Protein AF-A0A378W0V4-F1 (afdb_monomer_lite)

pLDDT: mean 94.5, std 8.33, range [54.5, 98.31]

Secondary structure (DSSP, 8-state):
-IIIIIHHHHHHHTSS-HHHHTT---SS-IIIIIIHHHHHHHHHHHHHTT-

Sequence (51 aa):
MVLLVYVPGAHWVWGGGFMSKGGVLDYAGGTVVHINAGIAGLVAALVWAGA

Organism: Neisseria gonorrhoeae (NCBI:txid485)

Foldseek 3Di:
DVPPQLVVLCCCCPVPRDVVVVVDDDDPCVPSPVVSVVVVVVVCCCVVVVD

Structure (mmCIF, N/CA/C/O backbone):
data_AF-A0A378W0V4-F1
#
_entry.id   AF-A0A378W0V4-F1
#
loop_
_atom_site.group_PDB
_atom_site.id
_atom_site.type_symbol
_atom_site.label_atom_id
_atom_site.label_alt_id
_atom_site.label_comp_id
_atom_site.label_asym_id
_atom_site.label_entity_id
_atom_site.label_seq_id
_atom_site.pdbx_PDB_ins_code
_atom_site.Cartn_x
_atom_site.Cartn_y
_atom_site.Cartn_z
_atom_site.occupancy
_atom_site.B_iso_or_equiv
_atom_site.auth_seq_id
_atom_site.auth_comp_id
_atom_site.auth_asym_id
_atom_site.auth_atom_id
_atom_site.pdbx_PDB_model_num
ATOM 1 N N . MET A 1 1 ? 0.649 -0.762 -9.897 1.00 82.56 1 MET A N 1
ATOM 2 C CA . MET A 1 1 ? 0.589 -0.295 -8.494 1.00 82.56 1 MET A CA 1
ATOM 3 C C . MET A 1 1 ? -0.816 -0.371 -7.893 1.00 82.56 1 MET A C 1
ATOM 5 O O . MET A 1 1 ? -0.969 -0.970 -6.840 1.00 82.56 1 MET A O 1
ATOM 9 N N . VAL A 1 2 ? -1.848 0.187 -8.545 1.00 93.62 2 VAL A N 1
ATOM 10 C CA . VAL A 1 2 ? -3.179 0.378 -7.928 1.00 93.62 2 VAL A CA 1
ATOM 11 C C . VAL A 1 2 ? -3.845 -0.927 -7.463 1.00 93.62 2 VAL A C 1
ATOM 13 O O . VAL A 1 2 ? -4.037 -1.114 -6.269 1.00 93.62 2 VAL A O 1
ATOM 16 N N . LEU A 1 3 ? -4.151 -1.857 -8.371 1.00 96.94 3 LEU A N 1
ATOM 17 C CA . LEU A 1 3 ? -4.945 -3.047 -8.024 1.00 96.94 3 LEU A CA 1
ATOM 18 C C . LEU A 1 3 ? -4.221 -4.044 -7.110 1.00 96.94 3 LEU A C 1
ATOM 20 O O . LEU A 1 3 ? -4.845 -4.637 -6.241 1.00 96.94 3 LEU A O 1
ATOM 24 N N . LEU A 1 4 ? -2.917 -4.240 -7.314 1.00 96.38 4 LEU A N 1
ATOM 25 C CA . LEU A 1 4 ? -2.171 -5.317 -6.652 1.00 96.38 4 LEU A CA 1
ATOM 26 C C . LEU A 1 4 ? -1.387 -4.870 -5.415 1.00 96.38 4 LEU A C 1
ATOM 28 O O . LEU A 1 4 ? -1.017 -5.715 -4.611 1.00 96.38 4 LEU A O 1
ATOM 32 N N . VAL A 1 5 ? -1.117 -3.571 -5.258 1.00 96.81 5 VAL A N 1
ATOM 33 C CA . VAL A 1 5 ? -0.297 -3.058 -4.146 1.00 96.81 5 VAL A CA 1
ATOM 34 C C . VAL A 1 5 ? -1.085 -2.047 -3.325 1.00 96.81 5 VAL A C 1
ATOM 36 O O . VAL A 1 5 ? -1.263 -2.224 -2.124 1.00 96.81 5 VAL A O 1
ATOM 39 N N . TYR A 1 6 ? -1.614 -1.007 -3.972 1.00 97.81 6 TYR A N 1
ATOM 40 C CA . TYR A 1 6 ? -2.352 0.044 -3.275 1.00 97.81 6 TYR A CA 1
ATOM 41 C C . TYR A 1 6 ? -3.669 -0.464 -2.682 1.00 97.81 6 TYR A C 1
ATOM 43 O O . TYR A 1 6 ? -3.916 -0.220 -1.511 1.00 97.81 6 TYR A O 1
ATOM 51 N N . VAL A 1 7 ? -4.501 -1.186 -3.442 1.00 98.19 7 VAL A N 1
ATOM 52 C CA . VAL A 1 7 ? -5.813 -1.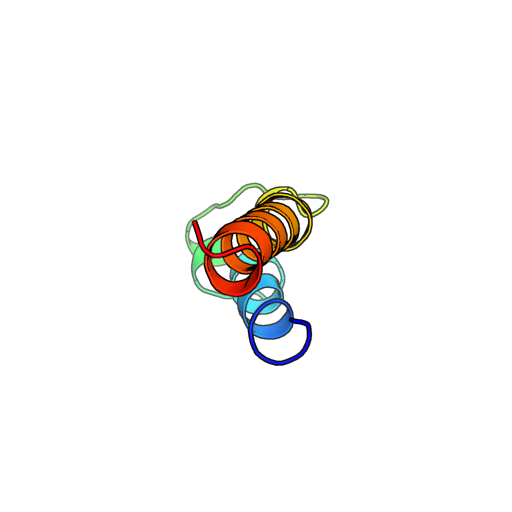662 -2.963 1.00 98.19 7 VAL A CA 1
ATOM 53 C C . VAL A 1 7 ? -5.681 -2.602 -1.750 1.00 98.19 7 VAL A C 1
ATOM 55 O O . VAL A 1 7 ? -6.341 -2.337 -0.743 1.00 98.19 7 VAL A O 1
ATOM 58 N N . PRO A 1 8 ? -4.812 -3.635 -1.758 1.00 97.81 8 PRO A N 1
ATOM 59 C CA . PRO A 1 8 ? -4.565 -4.441 -0.562 1.00 97.81 8 PRO A CA 1
ATOM 60 C C . PRO A 1 8 ? -4.010 -3.622 0.608 1.00 97.81 8 PRO A C 1
ATOM 62 O O . PRO A 1 8 ? -4.506 -3.756 1.724 1.00 97.81 8 PRO A O 1
ATOM 65 N N . GLY A 1 9 ? -3.040 -2.732 0.359 1.00 97.44 9 GLY A N 1
ATOM 66 C CA . GLY A 1 9 ? -2.459 -1.873 1.395 1.00 97.44 9 GLY A CA 1
ATOM 67 C C . GLY A 1 9 ? -3.483 -0.933 2.037 1.00 97.44 9 GLY A C 1
ATOM 68 O O . GLY A 1 9 ? -3.572 -0.847 3.261 1.00 97.44 9 GLY A O 1
ATOM 69 N N . ALA A 1 10 ? -4.323 -0.295 1.223 1.00 98.00 10 ALA A N 1
ATOM 70 C CA . ALA A 1 10 ? -5.420 0.550 1.677 1.00 98.00 10 ALA A CA 1
ATOM 71 C C . ALA A 1 10 ? -6.435 -0.255 2.497 1.00 98.00 10 ALA A C 1
ATOM 73 O O . ALA A 1 10 ? -6.884 0.204 3.544 1.00 98.00 10 ALA A O 1
ATOM 74 N N . HIS A 1 11 ? -6.752 -1.486 2.088 1.00 98.00 11 HIS A N 1
ATOM 75 C CA . HIS A 1 11 ? -7.628 -2.353 2.872 1.00 98.00 11 HIS A CA 1
ATOM 76 C C . HIS A 1 11 ? -7.004 -2.747 4.223 1.00 98.00 11 HIS A C 1
ATOM 78 O O . HIS A 1 11 ? -7.693 -2.771 5.243 1.00 98.00 11 HIS A O 1
ATOM 84 N N . TRP A 1 12 ? -5.695 -3.017 4.268 1.00 98.31 12 TRP A N 1
ATOM 85 C CA . TRP A 1 12 ? -4.999 -3.365 5.510 1.00 98.31 12 TRP A CA 1
ATOM 86 C C . TRP A 1 12 ? -5.017 -2.244 6.550 1.00 98.31 12 TRP A C 1
ATOM 88 O O . TRP A 1 12 ? -5.180 -2.539 7.736 1.00 98.31 12 TRP A O 1
ATOM 98 N N . VAL A 1 13 ? -4.872 -0.992 6.109 1.00 97.94 13 VAL A N 1
ATOM 99 C CA . VAL A 1 13 ? -4.711 0.189 6.974 1.00 97.94 13 VAL A CA 1
ATOM 100 C C . VAL A 1 13 ? -6.034 0.921 7.225 1.00 97.94 13 VAL A C 1
ATOM 102 O O . VAL A 1 13 ? -6.338 1.251 8.368 1.00 97.94 13 VAL A O 1
ATOM 105 N N . TRP A 1 14 ? -6.852 1.129 6.191 1.00 98.06 14 TRP A N 1
ATOM 106 C CA . TRP A 1 14 ? -8.099 1.908 6.2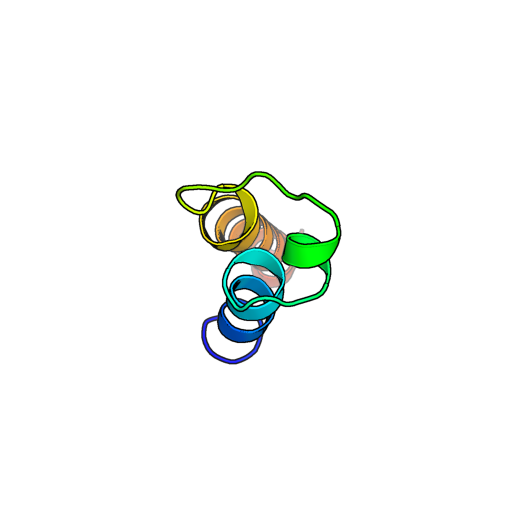60 1.00 98.06 14 TRP A CA 1
ATOM 107 C C . TRP A 1 14 ? -9.371 1.077 6.106 1.00 98.06 14 TRP A C 1
ATOM 109 O O . TRP A 1 14 ? -10.432 1.489 6.562 1.00 98.06 14 TRP A O 1
ATOM 119 N N . GLY A 1 15 ? -9.286 -0.103 5.495 1.00 97.19 15 GLY A N 1
ATOM 120 C CA . GLY A 1 15 ? -10.438 -0.980 5.255 1.00 97.19 15 GLY A CA 1
ATOM 121 C C . GLY A 1 15 ? -10.793 -1.921 6.410 1.00 97.19 15 GLY A C 1
ATOM 122 O O . GLY A 1 15 ? -11.493 -2.901 6.188 1.00 97.19 15 GLY A O 1
ATOM 123 N N . GLY A 1 16 ? -10.286 -1.693 7.626 1.00 96.56 16 GLY A N 1
ATOM 124 C CA . GLY A 1 16 ? -10.509 -2.604 8.760 1.00 96.56 16 GLY A CA 1
ATOM 125 C C . GLY A 1 16 ? -9.717 -3.919 8.680 1.00 96.56 16 GLY A C 1
ATOM 126 O O . GLY A 1 16 ? -10.065 -4.911 9.333 1.00 96.56 16 GLY A O 1
ATOM 127 N N . GLY A 1 17 ? -8.651 -3.950 7.875 1.00 97.12 17 GLY A N 1
ATOM 128 C CA . GLY A 1 17 ? -7.720 -5.069 7.799 1.00 97.12 17 GLY A CA 1
ATOM 129 C C . GLY A 1 17 ? -6.801 -5.192 9.020 1.00 97.12 17 GLY A C 1
ATOM 130 O O . GLY A 1 17 ? -7.033 -4.617 10.084 1.00 97.12 17 GLY A O 1
ATOM 131 N N . PHE A 1 18 ? -5.753 -6.006 8.895 1.00 97.62 18 PHE A N 1
ATOM 132 C CA . PHE A 1 18 ? -4.948 -6.401 10.053 1.00 97.62 18 PHE A CA 1
ATOM 133 C C . PHE A 1 18 ? -4.124 -5.255 10.660 1.00 97.62 18 PHE A C 1
ATOM 135 O O . PHE A 1 18 ? -3.973 -5.225 11.875 1.00 97.62 18 PHE A O 1
ATOM 142 N N . MET A 1 19 ? -3.619 -4.304 9.862 1.00 96.56 19 MET A N 1
ATOM 143 C CA . MET A 1 19 ? -2.845 -3.171 10.396 1.00 96.56 19 MET A CA 1
ATOM 144 C C . MET A 1 19 ? -3.750 -2.185 11.134 1.00 96.56 19 MET A C 1
ATOM 146 O O . MET A 1 19 ? -3.390 -1.709 12.207 1.00 96.56 19 MET A O 1
ATOM 150 N N . SER A 1 20 ? -4.952 -1.953 10.602 1.00 96.88 20 SER A N 1
ATOM 151 C CA . SER A 1 20 ? -6.008 -1.199 11.283 1.00 96.88 20 SER A CA 1
ATOM 152 C C . SER A 1 20 ? -6.310 -1.803 12.663 1.00 96.88 20 SER A C 1
ATOM 154 O O . SER A 1 20 ? -6.271 -1.110 13.675 1.00 96.88 20 SER A O 1
ATOM 156 N N . LYS A 1 21 ? -6.497 -3.130 12.729 1.00 97.50 21 LYS A N 1
ATOM 157 C CA . LYS A 1 21 ? -6.723 -3.873 13.985 1.00 97.50 21 LYS A CA 1
ATOM 158 C C . LYS A 1 21 ? -5.499 -3.924 14.903 1.00 97.50 21 LYS A C 1
ATOM 160 O O . LYS A 1 21 ? -5.652 -4.069 16.110 1.00 97.50 21 LYS A O 1
ATOM 165 N N . GLY A 1 22 ? -4.302 -3.802 14.337 1.00 97.44 22 GLY A N 1
ATOM 166 C CA . GLY A 1 22 ? -3.037 -3.713 15.064 1.00 97.44 22 GLY A CA 1
ATOM 167 C C . GLY A 1 22 ? -2.752 -2.333 15.662 1.00 97.44 22 GLY A C 1
ATOM 168 O O . GLY A 1 22 ? -1.704 -2.163 16.276 1.00 97.44 22 GLY A O 1
ATOM 169 N N . GLY A 1 23 ? -3.651 -1.355 15.491 1.00 96.38 23 GLY A N 1
ATOM 170 C CA . GLY A 1 23 ? -3.504 -0.013 16.058 1.00 96.38 23 GLY A CA 1
ATOM 171 C C . GLY A 1 23 ? -2.597 0.913 15.251 1.00 96.38 23 GLY A C 1
ATOM 172 O O . GLY A 1 23 ? -2.060 1.871 15.806 1.00 96.38 23 GLY A O 1
ATOM 173 N N . VAL A 1 24 ? -2.396 0.643 13.955 1.00 96.81 24 VAL A N 1
ATOM 174 C CA . VAL A 1 24 ? -1.601 1.534 13.105 1.00 96.81 24 VAL A CA 1
ATOM 175 C C . VAL A 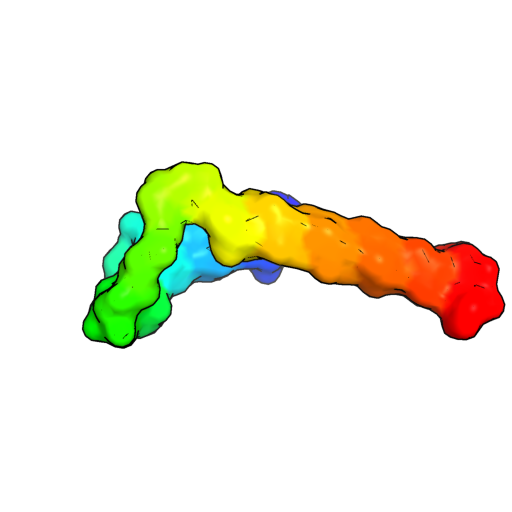1 24 ? -2.274 2.908 13.007 1.00 96.81 24 VAL A C 1
ATOM 177 O O . VAL A 1 24 ? -3.480 3.012 12.774 1.00 96.81 24 VAL A O 1
ATOM 180 N N . LEU A 1 25 ? -1.488 3.972 13.176 1.00 97.12 25 LEU A N 1
ATOM 181 C CA . LEU A 1 25 ? -1.953 5.351 13.052 1.00 97.12 25 LEU A CA 1
ATOM 182 C C . LEU A 1 25 ? -1.475 5.922 11.724 1.00 97.12 25 LEU A C 1
ATOM 184 O O . LEU A 1 25 ? -0.344 6.386 11.598 1.00 97.12 25 LEU A O 1
ATOM 188 N N . ASP A 1 26 ? -2.351 5.887 10.729 1.00 96.06 26 ASP A N 1
ATOM 189 C CA . ASP A 1 26 ? -2.091 6.482 9.425 1.00 96.06 26 ASP A CA 1
ATOM 190 C C . ASP A 1 26 ? -3.338 7.223 8.939 1.00 96.06 26 ASP A C 1
ATOM 192 O O . ASP A 1 26 ? -4.257 6.625 8.388 1.00 96.06 26 ASP A O 1
ATOM 196 N N . TYR A 1 27 ? -3.395 8.531 9.195 1.00 96.12 27 TYR A N 1
ATOM 197 C CA . TYR A 1 27 ? -4.575 9.348 8.897 1.00 96.12 27 TYR A CA 1
ATOM 198 C C . TYR A 1 27 ? -4.707 9.672 7.402 1.00 96.12 27 TYR A C 1
ATOM 200 O O . TYR A 1 27 ? -5.779 9.521 6.827 1.00 96.12 27 TYR A O 1
ATOM 208 N N . ALA A 1 28 ? -3.612 10.106 6.769 1.00 97.12 28 ALA A N 1
ATOM 209 C CA . ALA A 1 28 ? -3.614 10.650 5.406 1.00 97.12 28 ALA A CA 1
ATOM 210 C C . ALA A 1 28 ? -2.766 9.843 4.405 1.00 97.12 28 ALA A C 1
ATOM 212 O O . ALA A 1 28 ? -2.586 10.256 3.261 1.00 97.12 28 ALA A O 1
ATOM 213 N N . GLY A 1 29 ? -2.243 8.686 4.808 1.00 96.88 29 GLY A N 1
ATOM 214 C CA . GLY A 1 29 ? -1.639 7.719 3.896 1.00 96.88 29 GLY A CA 1
ATOM 215 C C . GLY A 1 29 ? -0.130 7.844 3.851 1.00 96.88 29 GLY A C 1
ATOM 216 O O . GLY A 1 29 ? 0.472 7.726 2.783 1.00 96.88 29 GLY A O 1
ATOM 217 N N . GLY A 1 30 ? 0.504 8.098 4.992 1.00 97.56 30 GLY A N 1
ATOM 218 C CA . GLY A 1 30 ? 1.955 8.033 5.118 1.00 97.56 30 GLY A CA 1
ATOM 219 C C . GLY A 1 30 ? 2.480 6.672 4.657 1.00 97.56 30 GLY A C 1
ATOM 220 O O . GLY A 1 30 ? 3.412 6.612 3.858 1.00 97.56 30 GLY A O 1
ATOM 221 N N . THR A 1 31 ? 1.820 5.582 5.057 1.00 96.06 31 THR A N 1
ATOM 222 C CA . THR A 1 31 ? 2.176 4.219 4.641 1.00 96.06 31 THR A CA 1
ATOM 223 C C . THR A 1 31 ? 1.562 3.852 3.290 1.00 96.06 31 THR A C 1
ATOM 225 O O . THR A 1 31 ? 2.288 3.482 2.368 1.00 96.06 31 THR A O 1
ATOM 228 N N . VAL A 1 32 ? 0.242 4.016 3.135 1.00 97.00 32 VAL A N 1
ATOM 229 C CA . VAL A 1 32 ? -0.525 3.538 1.966 1.00 97.00 32 VAL A CA 1
ATOM 230 C C . VAL A 1 32 ? -0.175 4.288 0.675 1.00 97.00 32 VAL A C 1
ATOM 232 O O . VAL A 1 32 ? -0.182 3.685 -0.404 1.00 97.00 32 VAL A O 1
ATOM 235 N N . VAL A 1 33 ? 0.135 5.587 0.774 1.00 97.31 33 VAL A N 1
ATOM 236 C CA . VAL A 1 33 ? 0.397 6.469 -0.374 1.00 97.31 33 VAL A CA 1
ATOM 237 C C . VAL A 1 33 ? 1.891 6.762 -0.500 1.00 97.31 33 VAL A C 1
ATOM 239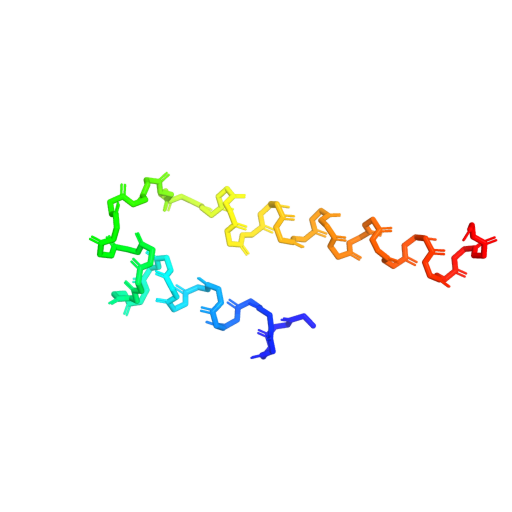 O O . VAL A 1 33 ? 2.507 6.351 -1.479 1.00 97.31 33 VAL A O 1
ATOM 242 N N . HIS A 1 34 ? 2.484 7.444 0.484 1.00 97.94 34 HIS A N 1
ATOM 243 C CA . HIS A 1 34 ? 3.817 8.042 0.341 1.00 97.94 34 HIS A CA 1
ATOM 244 C C . HIS A 1 34 ? 4.932 6.996 0.361 1.00 97.94 34 HIS A C 1
ATOM 246 O O . HIS A 1 34 ? 5.698 6.901 -0.597 1.00 97.94 34 HIS A O 1
ATOM 252 N N . ILE A 1 35 ? 5.004 6.177 1.417 1.00 97.75 35 ILE A N 1
ATOM 253 C CA . ILE A 1 35 ? 6.014 5.114 1.524 1.00 97.75 35 ILE A CA 1
ATOM 254 C C . ILE A 1 35 ? 5.823 4.095 0.399 1.00 97.75 35 ILE A C 1
ATOM 256 O O . ILE A 1 35 ? 6.787 3.726 -0.265 1.00 97.75 35 ILE A O 1
ATOM 260 N N . ASN A 1 36 ? 4.582 3.684 0.135 1.00 97.25 36 ASN A N 1
ATOM 261 C CA . ASN A 1 36 ? 4.271 2.739 -0.932 1.00 97.25 36 ASN A CA 1
ATOM 262 C C . ASN A 1 36 ? 4.752 3.226 -2.315 1.00 97.25 36 ASN A C 1
ATOM 264 O O . ASN A 1 36 ? 5.453 2.502 -3.024 1.00 97.25 36 ASN A O 1
ATOM 268 N N . ALA A 1 37 ? 4.436 4.473 -2.690 1.00 97.00 37 ALA A N 1
ATOM 269 C CA . ALA A 1 37 ? 4.896 5.062 -3.947 1.00 97.00 37 ALA A CA 1
ATOM 270 C C . ALA A 1 37 ? 6.419 5.255 -3.976 1.00 97.00 37 ALA A C 1
ATOM 272 O O . ALA A 1 37 ? 7.046 4.978 -4.998 1.00 97.00 37 ALA A O 1
ATOM 273 N N . GLY A 1 38 ? 7.018 5.674 -2.857 1.00 97.38 38 GLY A N 1
ATOM 274 C CA . GLY A 1 38 ? 8.464 5.848 -2.727 1.00 97.38 38 GLY A CA 1
ATOM 275 C C . GLY A 1 38 ? 9.233 4.545 -2.940 1.00 97.38 38 GLY A C 1
ATOM 276 O O . GLY A 1 38 ? 10.177 4.514 -3.727 1.00 97.38 38 G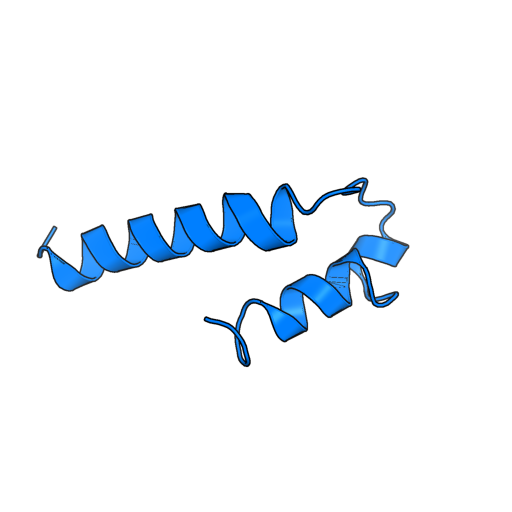LY A O 1
ATOM 277 N N . ILE A 1 39 ? 8.795 3.449 -2.314 1.00 97.38 39 ILE A N 1
ATOM 278 C CA . ILE A 1 39 ? 9.421 2.133 -2.485 1.00 97.38 39 ILE A CA 1
ATOM 279 C C . ILE A 1 39 ? 9.237 1.612 -3.908 1.00 97.38 39 ILE A C 1
ATOM 281 O O . ILE A 1 39 ? 10.195 1.106 -4.482 1.00 97.38 39 ILE A O 1
ATOM 285 N N . ALA A 1 40 ? 8.063 1.766 -4.524 1.00 95.81 40 ALA A N 1
ATOM 286 C CA . ALA A 1 40 ? 7.915 1.358 -5.921 1.00 95.81 40 ALA A CA 1
ATOM 287 C C . ALA A 1 40 ? 8.765 2.191 -6.879 1.00 95.81 40 ALA A C 1
ATOM 289 O O . ALA A 1 40 ? 9.304 1.631 -7.828 1.00 95.81 40 ALA A O 1
ATOM 290 N N . GLY A 1 41 ? 8.918 3.494 -6.627 1.00 95.50 41 GLY A N 1
ATOM 291 C CA . GLY A 1 41 ? 9.836 4.345 -7.380 1.00 95.50 41 GLY A CA 1
ATOM 292 C C . GLY A 1 41 ? 11.289 3.899 -7.221 1.00 95.50 41 GLY A C 1
ATOM 293 O O . GLY A 1 41 ? 11.999 3.766 -8.213 1.00 95.50 41 GLY A O 1
ATOM 294 N N . LEU A 1 42 ? 11.709 3.590 -5.991 1.00 96.25 42 LEU A N 1
ATOM 295 C CA . LEU A 1 42 ? 13.045 3.071 -5.706 1.00 96.25 42 LEU A CA 1
ATOM 296 C C . LEU A 1 42 ? 13.290 1.717 -6.385 1.00 96.25 42 LEU A C 1
ATOM 298 O O . LEU A 1 42 ? 14.305 1.543 -7.049 1.00 96.25 42 LEU A O 1
ATOM 302 N N . VAL A 1 43 ? 12.361 0.766 -6.262 1.00 95.88 43 VAL A N 1
ATOM 303 C CA . VAL A 1 43 ? 12.477 -0.554 -6.900 1.00 95.88 43 VAL A CA 1
ATOM 304 C C . VAL A 1 43 ? 12.479 -0.422 -8.419 1.00 95.88 43 VAL A C 1
ATOM 306 O O . VAL A 1 43 ? 13.286 -1.070 -9.076 1.00 95.88 43 VAL A O 1
ATOM 309 N N . ALA A 1 44 ? 11.630 0.439 -8.986 1.00 95.12 44 ALA A N 1
ATOM 310 C CA . ALA A 1 44 ? 11.657 0.724 -10.414 1.00 95.12 44 ALA A CA 1
ATOM 311 C C . ALA A 1 44 ? 13.015 1.299 -10.835 1.00 95.12 44 ALA A C 1
ATOM 313 O O . ALA A 1 44 ? 13.560 0.851 -11.835 1.00 95.12 44 ALA A O 1
ATOM 314 N N . ALA A 1 45 ? 13.595 2.223 -10.062 1.00 96.25 45 ALA A N 1
ATOM 315 C CA . ALA A 1 45 ? 14.925 2.755 -10.342 1.00 96.25 45 ALA A CA 1
ATOM 316 C C . ALA A 1 45 ? 16.000 1.659 -10.302 1.00 96.25 45 ALA A C 1
ATOM 318 O O . ALA A 1 45 ? 16.790 1.570 -11.230 1.00 96.25 45 ALA A O 1
ATOM 319 N N . LEU A 1 46 ? 16.003 0.786 -9.293 1.00 96.69 46 LEU A N 1
ATOM 320 C CA . LEU A 1 46 ? 16.992 -0.292 -9.189 1.00 96.69 46 LEU A CA 1
ATOM 321 C C . LEU A 1 46 ? 16.857 -1.312 -10.330 1.00 96.69 46 LEU A C 1
ATOM 323 O O . LEU A 1 46 ? 17.822 -1.606 -11.024 1.00 96.69 46 LEU A O 1
ATOM 327 N N . VAL A 1 47 ? 15.640 -1.805 -10.569 1.00 95.56 47 VAL A N 1
ATOM 328 C CA . VAL A 1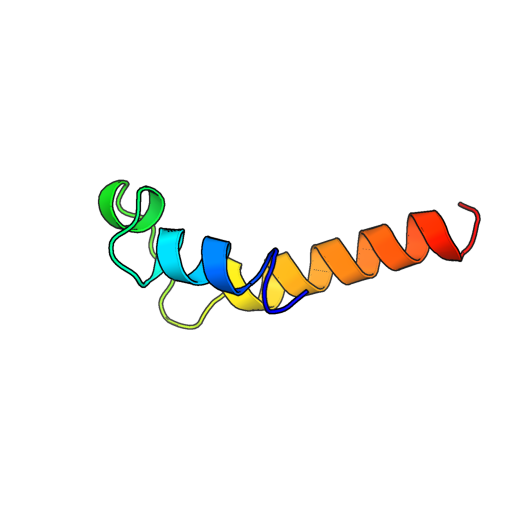 47 ? 15.382 -2.860 -11.561 1.00 95.56 47 VAL A CA 1
ATOM 329 C C . VAL A 1 47 ? 15.503 -2.341 -12.995 1.00 95.56 47 VAL A C 1
ATOM 331 O O . VAL A 1 47 ? 15.969 -3.065 -13.870 1.00 95.56 47 VAL A O 1
ATOM 334 N N . TRP A 1 48 ? 15.072 -1.104 -13.258 1.00 87.62 48 TRP A N 1
ATOM 335 C CA . TRP A 1 48 ? 15.026 -0.550 -14.614 1.00 87.62 48 TRP A CA 1
ATOM 336 C C . TRP A 1 48 ? 16.285 0.232 -14.996 1.00 87.62 48 TRP A C 1
ATOM 338 O O . TRP A 1 48 ? 16.663 0.226 -16.164 1.00 87.62 48 TRP A O 1
ATOM 348 N N . ALA A 1 49 ? 16.951 0.907 -14.052 1.00 73.69 49 ALA A N 1
ATOM 349 C CA . ALA A 1 49 ? 18.170 1.663 -14.355 1.00 73.69 49 ALA A CA 1
ATOM 350 C C . ALA A 1 49 ? 19.437 0.788 -14.403 1.00 73.69 49 ALA A C 1
ATOM 352 O O . ALA A 1 49 ? 20.511 1.311 -14.686 1.00 73.69 49 ALA A O 1
ATOM 353 N N . GLY A 1 50 ? 19.320 -0.527 -14.174 1.00 62.78 50 GLY A N 1
ATOM 354 C CA . GLY A 1 50 ? 20.445 -1.463 -14.228 1.00 62.78 50 GLY A CA 1
ATOM 355 C C . GLY A 1 50 ? 21.457 -1.269 -13.096 1.00 62.78 50 GLY A C 1
ATOM 356 O O . GLY A 1 50 ? 22.656 -1.389 -13.344 1.00 62.78 50 GLY A O 1
ATOM 357 N N . ALA A 1 51 ? 20.982 -0.925 -11.894 1.00 54.50 51 ALA A N 1
ATOM 358 C CA . ALA A 1 51 ? 21.803 -0.898 -10.682 1.00 54.50 51 ALA A CA 1
ATOM 359 C C . ALA A 1 51 ? 21.929 -2.295 -10.057 1.00 54.50 51 ALA A C 1
ATOM 361 O O . ALA A 1 51 ? 20.948 -3.071 -10.133 1.00 54.50 51 ALA A O 1
#

Radius of gyration: 12.6 Å; chains: 1; bounding box: 32×17×31 Å

InterPro domains:
  IPR001905 Ammonium transporter [PTHR43029] (3-47)
  IPR024041 Ammonium transporter AmtB-like domain [PF00909] (3-47)
  IPR029020 Ammonium/urea transporter [G3DSA:1.10.3430.10] (1-50)